Protein AF-A0A9Q0ELF4-F1 (afdb_monomer_lite)

Foldseek 3Di:
DDCVVDPVSVVVVVVVVVVVVVVVVVVVVVVVVVVVVVVVVVVVVVVVVLQVVLQVVLQVQCVVVPDHDDGLLVVCLCVPSVQSSLCSLVVDNPPVVPPPPCNVQSVRDVVSSSVVSVVSCCVSVVVVVVVVVVVVVVVD

Radius of gyration: 29.81 Å; chains: 1; bounding box: 74×34×84 Å

InterPro domains:
  IPR001589 Actinin-type actin-binding domain, conserved site [PS00019] (50-59)
  IPR001589 Actinin-type actin-binding domain, conserved site [PS00020] (97-121)
  IPR001715 Calponin homology domain [PF00307] (49-90)
  IPR001715 Calponin homology domain [PS50021] (48-140)
  IPR001715 Calponin homology domain [SM00033] (50-123)
  IPR036872 CH domain superfamily [G3DSA:1.10.418.10] (32-94)
  IPR036872 CH domain superfamily [G3DSA:1.10.418.10] (95-129)
  IPR036872 CH domain superfamily [SSF47576] (33-130)

Sequence (140 aa):
MDIFTDPGVMTSLFVVGAHVATAAGVWLYRRHRRHRSQRHRSAHERDRVQKKTFTKWVNKHLIKVRKHITDLYEDLRDGHNLISLLEVLSGVTLVKLVNIRNDDITDGNPKLTLGLIWTIILHFQVSLLLIGRQWLMAVF

Structure (mmCIF, N/CA/C/O backbone):
data_AF-A0A9Q0ELF4-F1
#
_entry.id   AF-A0A9Q0ELF4-F1
#
loop_
_atom_site.group_PDB
_atom_site.id
_atom_site.type_symbol
_atom_site.label_atom_id
_atom_site.label_alt_id
_atom_site.label_comp_id
_atom_site.label_asym_id
_atom_site.label_entity_id
_atom_site.label_seq_id
_atom_site.pdbx_PDB_ins_code
_atom_site.Cartn_x
_atom_site.Cartn_y
_atom_site.Cartn_z
_atom_site.occupancy
_atom_site.B_iso_or_equiv
_atom_site.auth_seq_id
_atom_site.auth_comp_id
_atom_site.auth_asym_id
_atom_site.auth_atom_id
_atom_site.pdbx_PDB_model_num
ATOM 1 N N . MET A 1 1 ? 50.906 6.848 -48.994 1.00 55.00 1 MET A N 1
ATOM 2 C CA . MET A 1 1 ? 49.644 6.152 -49.315 1.00 55.00 1 MET A CA 1
ATOM 3 C C . MET A 1 1 ? 48.744 6.327 -48.117 1.00 55.00 1 MET A C 1
ATOM 5 O O . MET A 1 1 ? 49.068 5.814 -47.052 1.00 55.00 1 MET A O 1
ATOM 9 N N . ASP A 1 2 ? 47.707 7.145 -48.260 1.00 65.19 2 ASP A N 1
ATOM 10 C CA . ASP A 1 2 ? 46.798 7.454 -47.164 1.00 65.19 2 ASP A CA 1
ATOM 11 C C . ASP A 1 2 ? 45.911 6.241 -46.895 1.00 65.19 2 ASP A C 1
ATOM 13 O O . ASP A 1 2 ? 45.278 5.705 -47.797 1.00 65.19 2 ASP A O 1
ATOM 17 N N . ILE A 1 3 ? 45.840 5.815 -45.636 1.00 63.50 3 ILE A N 1
ATOM 18 C CA . ILE A 1 3 ? 45.026 4.677 -45.165 1.00 63.50 3 ILE A CA 1
ATOM 19 C C . ILE A 1 3 ? 43.541 4.831 -45.566 1.00 63.50 3 ILE A C 1
ATOM 21 O O . ILE A 1 3 ? 42.788 3.860 -45.585 1.00 63.50 3 ILE A O 1
ATOM 25 N N . PHE A 1 4 ? 43.131 6.051 -45.930 1.00 67.25 4 PHE A N 1
ATOM 26 C CA . PHE A 1 4 ? 41.776 6.388 -46.332 1.00 67.25 4 PHE A CA 1
ATOM 27 C C . PHE A 1 4 ? 41.448 6.196 -47.825 1.00 67.25 4 PHE A C 1
ATOM 29 O O . PHE A 1 4 ? 40.278 6.287 -48.187 1.00 67.25 4 PHE A O 1
ATOM 36 N N . THR A 1 5 ? 42.430 5.920 -48.692 1.00 70.94 5 THR A N 1
ATOM 37 C CA . THR A 1 5 ? 42.203 5.698 -50.136 1.00 70.94 5 THR A CA 1
ATOM 38 C C . THR A 1 5 ? 42.197 4.223 -50.549 1.00 70.94 5 THR A C 1
ATOM 40 O O . THR A 1 5 ? 41.877 3.929 -51.700 1.00 70.94 5 THR A O 1
ATOM 43 N N . ASP A 1 6 ? 42.476 3.293 -49.626 1.00 77.00 6 ASP A N 1
ATOM 44 C CA . ASP A 1 6 ? 42.425 1.848 -49.879 1.00 77.00 6 ASP A CA 1
ATOM 45 C C . ASP A 1 6 ? 41.000 1.275 -49.658 1.00 77.00 6 ASP A C 1
ATOM 47 O O . ASP A 1 6 ? 40.470 1.328 -48.537 1.00 77.00 6 ASP A O 1
ATOM 51 N N . PRO A 1 7 ? 40.359 0.695 -50.693 1.00 77.31 7 PRO A N 1
ATOM 52 C CA . PRO A 1 7 ? 39.008 0.136 -50.586 1.00 77.31 7 PRO A CA 1
ATOM 53 C C . PRO A 1 7 ? 38.879 -1.032 -49.586 1.00 77.31 7 PRO A C 1
ATOM 55 O O . PRO A 1 7 ? 37.820 -1.223 -48.980 1.00 77.31 7 PRO A O 1
ATOM 58 N N . GLY A 1 8 ? 39.938 -1.822 -49.388 1.00 80.75 8 GLY A N 1
ATOM 59 C CA . GLY A 1 8 ? 39.978 -2.951 -48.453 1.00 80.75 8 GLY A CA 1
ATOM 60 C C . GLY A 1 8 ? 40.043 -2.506 -46.989 1.00 80.75 8 GLY A C 1
ATOM 61 O O . GLY A 1 8 ? 39.397 -3.094 -46.115 1.00 80.75 8 GLY A O 1
ATOM 62 N N . VAL A 1 9 ? 40.749 -1.409 -46.716 1.00 77.88 9 VAL A N 1
ATOM 63 C CA . VAL A 1 9 ? 40.764 -0.785 -45.385 1.00 77.88 9 VAL A CA 1
ATOM 64 C C . VAL A 1 9 ? 39.401 -0.169 -45.060 1.00 77.88 9 VAL A C 1
ATOM 66 O O . VAL A 1 9 ? 38.877 -0.364 -43.961 1.00 77.88 9 VAL A O 1
ATOM 69 N N . MET A 1 10 ? 38.781 0.511 -46.028 1.00 75.69 10 MET A N 1
ATOM 70 C CA . MET A 1 10 ? 37.460 1.125 -45.856 1.00 75.69 10 MET A CA 1
ATOM 71 C C . MET A 1 10 ? 36.367 0.105 -45.540 1.00 75.69 10 MET A C 1
ATOM 73 O O . MET A 1 10 ? 35.622 0.267 -44.574 1.00 75.69 10 MET A O 1
ATOM 77 N N . THR A 1 11 ? 36.288 -0.979 -46.311 1.00 78.44 11 THR A N 1
ATOM 78 C CA . THR A 1 11 ? 35.314 -2.061 -46.076 1.00 78.44 11 THR A CA 1
ATOM 79 C C . THR A 1 11 ? 35.482 -2.694 -44.694 1.00 78.44 11 THR A C 1
ATOM 81 O O . THR A 1 11 ? 34.493 -2.899 -43.986 1.00 78.44 11 THR A O 1
ATOM 84 N N . SER A 1 12 ? 36.723 -2.910 -44.256 1.00 80.31 12 SER A N 1
ATOM 85 C CA . SER A 1 12 ? 37.028 -3.426 -42.917 1.00 80.31 12 SER A CA 1
ATOM 86 C C . SER A 1 12 ? 36.550 -2.484 -41.801 1.00 80.31 12 SER A C 1
ATOM 88 O O . SER A 1 12 ? 35.957 -2.939 -40.819 1.00 80.31 12 SER A O 1
ATOM 90 N N . LEU A 1 13 ? 36.721 -1.165 -41.960 1.00 83.06 13 LEU A N 1
ATOM 91 C CA . LEU A 1 13 ? 36.241 -0.161 -41.000 1.00 83.06 13 LEU A CA 1
ATOM 92 C C . LEU A 1 13 ? 34.710 -0.148 -40.877 1.00 83.06 13 LEU A C 1
ATOM 94 O O . LEU A 1 13 ? 34.189 -0.077 -39.761 1.00 83.06 13 LEU A O 1
ATOM 98 N N . PHE A 1 14 ? 33.978 -0.278 -41.987 1.00 88.44 14 PHE A N 1
ATOM 99 C CA . PHE A 1 14 ? 32.513 -0.368 -41.956 1.00 88.44 14 PHE A CA 1
ATOM 100 C C . PHE A 1 14 ? 32.022 -1.629 -41.242 1.00 88.44 14 PHE A C 1
ATOM 102 O O . PHE A 1 14 ? 31.079 -1.559 -40.453 1.00 88.44 14 PHE A O 1
ATOM 109 N N . VAL A 1 15 ? 32.673 -2.774 -41.468 1.00 89.56 15 VAL A N 1
ATOM 110 C CA . VAL A 1 15 ? 32.310 -4.046 -40.821 1.00 89.56 15 VAL A CA 1
ATOM 111 C C . VAL A 1 15 ? 32.525 -3.977 -39.310 1.00 89.56 15 VAL A C 1
ATOM 113 O O . VAL A 1 15 ? 31.641 -4.371 -38.543 1.00 89.56 15 VAL A O 1
ATOM 116 N N . VAL A 1 16 ? 33.664 -3.440 -38.863 1.00 90.81 16 VAL A N 1
ATOM 117 C CA . VAL A 1 16 ? 33.942 -3.236 -37.433 1.00 90.81 16 VAL A CA 1
ATOM 118 C C . VAL A 1 16 ? 32.949 -2.237 -36.833 1.00 90.81 16 VAL A C 1
ATOM 120 O O . VAL A 1 16 ? 32.368 -2.507 -35.780 1.00 90.81 16 VAL A O 1
ATOM 123 N N . GLY A 1 17 ? 32.671 -1.131 -37.531 1.00 89.38 17 GLY A N 1
ATOM 124 C CA . GLY A 1 17 ? 31.664 -0.149 -37.125 1.00 89.38 17 GLY A CA 1
ATOM 125 C C . GLY A 1 17 ? 30.270 -0.759 -36.953 1.00 89.38 17 GLY A C 1
ATOM 126 O O . GLY A 1 17 ? 29.609 -0.507 -35.945 1.00 89.38 17 GLY A O 1
ATOM 127 N N . ALA A 1 18 ? 29.845 -1.632 -37.871 1.00 91.25 18 ALA A N 1
ATOM 128 C CA . ALA A 1 18 ? 28.560 -2.328 -37.796 1.00 91.25 18 ALA A CA 1
ATOM 129 C C . ALA A 1 18 ? 28.470 -3.282 -36.589 1.00 91.25 18 ALA A C 1
ATOM 131 O O . ALA A 1 18 ? 27.443 -3.320 -35.904 1.00 91.25 18 ALA A O 1
ATOM 132 N N . HIS A 1 19 ? 29.544 -4.013 -36.270 1.00 91.88 19 HIS A N 1
ATOM 133 C CA . HIS A 1 19 ? 29.588 -4.891 -35.093 1.00 91.88 19 HIS A CA 1
ATOM 134 C C . HIS A 1 19 ? 29.530 -4.100 -33.787 1.00 91.88 19 HIS A C 1
ATOM 136 O O . HIS A 1 19 ? 28.790 -4.468 -32.872 1.00 91.88 19 HIS A O 1
ATOM 142 N N . VAL A 1 20 ? 30.260 -2.984 -33.712 1.00 94.31 20 VAL A N 1
ATOM 143 C CA . VAL A 1 20 ? 30.238 -2.091 -32.548 1.00 94.31 20 VAL A CA 1
ATOM 144 C C . VAL A 1 20 ? 28.853 -1.464 -32.378 1.00 94.31 20 VAL A C 1
ATOM 146 O O . VAL A 1 20 ? 28.313 -1.487 -31.273 1.00 94.31 20 VAL A O 1
ATOM 149 N N . ALA A 1 21 ? 28.229 -0.985 -33.459 1.00 93.12 21 ALA A N 1
ATOM 150 C CA . ALA A 1 21 ? 26.870 -0.443 -33.434 1.00 93.12 21 ALA A CA 1
ATOM 151 C C . ALA A 1 21 ? 25.835 -1.493 -32.993 1.00 93.12 21 ALA A C 1
ATOM 153 O O . ALA A 1 21 ? 24.969 -1.204 -32.166 1.00 93.12 21 ALA A O 1
ATOM 154 N N . THR A 1 22 ? 25.963 -2.734 -33.469 1.00 92.62 22 THR A N 1
ATOM 155 C CA . THR A 1 22 ? 25.092 -3.851 -33.072 1.00 92.62 22 THR A CA 1
ATOM 156 C C . THR A 1 22 ? 25.273 -4.201 -31.594 1.00 92.62 22 THR A C 1
ATOM 158 O O . THR A 1 22 ? 24.292 -4.331 -30.858 1.00 92.62 22 THR A O 1
ATOM 161 N N . ALA A 1 23 ? 26.517 -4.293 -31.117 1.00 94.19 23 ALA A N 1
ATOM 162 C CA . ALA A 1 23 ? 26.820 -4.550 -29.711 1.00 94.19 23 ALA A CA 1
ATOM 163 C C . ALA A 1 23 ? 26.302 -3.423 -28.800 1.00 94.19 23 ALA A C 1
ATOM 165 O O . ALA A 1 23 ? 25.678 -3.701 -27.771 1.00 94.19 23 ALA A O 1
ATOM 166 N N . ALA A 1 24 ? 26.487 -2.161 -29.201 1.00 94.44 24 ALA A N 1
ATOM 167 C CA . ALA A 1 24 ? 25.965 -0.992 -28.501 1.00 94.44 24 ALA A CA 1
ATOM 168 C C . ALA A 1 24 ? 24.430 -0.984 -28.478 1.00 94.44 24 ALA A C 1
ATOM 170 O O . ALA A 1 24 ? 23.836 -0.772 -27.421 1.00 94.44 24 ALA A O 1
ATOM 171 N N . GLY A 1 25 ? 23.779 -1.301 -29.601 1.00 93.50 25 GLY A N 1
ATOM 172 C CA . GLY A 1 25 ? 22.324 -1.422 -29.701 1.00 93.50 25 GLY A CA 1
ATOM 173 C C . GLY A 1 25 ? 21.761 -2.502 -28.776 1.00 93.50 25 GLY A C 1
ATOM 174 O O . GLY A 1 25 ? 20.836 -2.243 -28.004 1.00 93.50 25 GLY A O 1
ATOM 175 N N . VAL A 1 26 ? 22.366 -3.695 -28.760 1.00 92.94 26 VAL A N 1
ATOM 176 C CA . VAL A 1 26 ? 21.979 -4.791 -27.855 1.00 92.94 26 VAL A CA 1
ATOM 177 C C . VAL A 1 26 ? 22.236 -4.425 -26.393 1.00 92.94 26 VAL A C 1
ATOM 179 O O . VAL A 1 26 ? 21.415 -4.734 -25.523 1.00 92.94 26 VAL A O 1
ATOM 182 N N . TRP A 1 27 ? 23.349 -3.754 -26.091 1.00 87.94 27 TRP A N 1
ATOM 183 C CA . TRP A 1 27 ? 23.656 -3.293 -24.741 1.00 87.94 27 TRP A CA 1
ATOM 184 C C . TRP A 1 27 ? 22.659 -2.236 -24.258 1.00 87.94 27 TRP A C 1
ATOM 186 O O . TRP A 1 27 ? 22.143 -2.369 -23.147 1.00 87.94 27 TRP A O 1
ATOM 196 N N . LEU A 1 28 ? 22.315 -1.249 -25.092 1.00 88.75 28 LEU A N 1
ATOM 197 C CA . LEU A 1 28 ? 21.309 -0.227 -24.790 1.00 88.75 28 LEU A CA 1
ATOM 198 C C . LEU A 1 28 ? 19.922 -0.849 -24.608 1.00 88.75 28 LEU A C 1
ATOM 200 O O . LEU A 1 28 ? 19.248 -0.569 -23.614 1.00 88.75 28 LEU A O 1
ATOM 204 N N . TYR A 1 29 ? 19.531 -1.769 -25.492 1.00 82.44 29 TYR A N 1
ATOM 205 C CA . TYR A 1 29 ? 18.283 -2.521 -25.373 1.00 82.44 29 TYR A CA 1
ATOM 206 C C . TYR A 1 29 ? 18.219 -3.311 -24.055 1.00 82.44 29 TYR A C 1
ATOM 208 O O . TYR A 1 29 ? 17.235 -3.233 -23.310 1.00 82.44 29 TYR A O 1
ATOM 216 N N . ARG A 1 30 ? 19.296 -4.026 -23.698 1.00 83.25 30 ARG A N 1
ATOM 217 C CA . ARG A 1 30 ? 19.391 -4.773 -22.432 1.00 83.25 30 ARG A CA 1
ATOM 218 C C . ARG A 1 30 ? 19.411 -3.846 -21.218 1.00 83.25 30 ARG A C 1
ATOM 220 O O . ARG A 1 30 ? 18.776 -4.172 -20.216 1.00 83.25 30 ARG A O 1
ATOM 227 N N . ARG A 1 31 ? 20.106 -2.706 -21.280 1.00 84.81 31 ARG A N 1
ATOM 228 C CA . ARG A 1 31 ? 20.166 -1.714 -20.195 1.00 84.81 31 ARG A CA 1
ATOM 229 C C . ARG A 1 31 ? 18.783 -1.127 -19.924 1.00 84.81 31 ARG A C 1
ATOM 231 O O . ARG A 1 31 ? 18.345 -1.126 -18.775 1.00 84.81 31 ARG A O 1
ATOM 238 N N . HIS A 1 32 ? 18.053 -0.733 -20.968 1.00 72.00 32 HIS A N 1
ATOM 239 C CA . HIS A 1 32 ? 16.687 -0.217 -20.837 1.00 72.00 32 HIS A CA 1
ATOM 240 C C . HIS A 1 32 ? 15.721 -1.263 -20.264 1.00 72.00 32 HIS A C 1
ATOM 242 O O . HIS A 1 32 ? 14.950 -0.970 -19.345 1.00 72.00 32 HIS A O 1
ATOM 248 N N . ARG A 1 33 ? 15.812 -2.520 -20.726 1.00 69.56 33 ARG A N 1
ATOM 249 C CA . ARG A 1 33 ? 14.999 -3.629 -20.195 1.00 69.56 33 ARG A CA 1
ATOM 250 C C . ARG A 1 33 ? 15.300 -3.914 -18.718 1.00 69.56 33 ARG A C 1
ATOM 252 O O . ARG A 1 33 ? 14.363 -4.099 -17.944 1.00 69.56 33 ARG A O 1
ATOM 259 N N . ARG A 1 34 ? 16.574 -3.881 -18.298 1.00 68.62 34 ARG A N 1
ATOM 260 C CA . ARG A 1 34 ? 16.968 -4.053 -16.885 1.00 68.62 34 ARG A CA 1
ATOM 261 C C . ARG A 1 34 ? 16.358 -2.976 -15.989 1.00 68.62 34 ARG A C 1
ATOM 263 O O . ARG A 1 34 ? 15.776 -3.318 -14.963 1.00 68.62 34 ARG A O 1
ATOM 270 N N . HIS A 1 35 ? 16.410 -1.705 -16.393 1.00 59.38 35 HIS A N 1
ATOM 271 C CA . HIS A 1 35 ? 15.828 -0.613 -15.606 1.00 59.38 35 HIS A CA 1
ATOM 272 C C . HIS A 1 35 ? 14.303 -0.744 -15.441 1.00 59.38 35 HIS A C 1
ATOM 274 O O . HIS A 1 35 ? 13.792 -0.531 -14.339 1.00 59.38 35 HIS A O 1
ATOM 280 N N . ARG A 1 36 ? 13.565 -1.145 -16.490 1.00 58.78 36 ARG A N 1
ATOM 281 C CA . ARG A 1 36 ? 12.109 -1.379 -16.384 1.00 58.78 36 ARG A CA 1
ATOM 282 C C . ARG A 1 36 ? 11.767 -2.566 -15.479 1.00 58.78 36 ARG A C 1
ATOM 284 O O . ARG A 1 36 ? 10.894 -2.438 -14.623 1.00 58.78 36 ARG A O 1
ATOM 291 N N . SER A 1 37 ? 12.470 -3.693 -15.612 1.00 62.41 37 SER A N 1
ATOM 292 C CA . SER A 1 37 ? 12.230 -4.874 -14.769 1.00 62.41 37 SER A CA 1
ATOM 293 C C . SER A 1 37 ? 12.575 -4.631 -13.296 1.00 62.41 37 SER A C 1
ATOM 295 O O . SER A 1 37 ? 11.852 -5.092 -12.414 1.00 62.41 37 SER A O 1
ATOM 297 N N . GLN A 1 38 ? 13.644 -3.883 -13.011 1.00 62.94 38 GLN A N 1
ATOM 298 C CA . GLN A 1 38 ? 14.045 -3.554 -11.642 1.00 62.94 38 GLN A CA 1
ATOM 299 C C . GLN A 1 38 ? 13.053 -2.581 -10.981 1.00 62.94 38 GLN A C 1
ATOM 301 O O . GLN A 1 38 ? 12.688 -2.772 -9.820 1.00 62.94 38 GLN A O 1
ATOM 306 N N . ARG A 1 39 ? 12.531 -1.598 -11.735 1.00 59.81 39 ARG A N 1
ATOM 307 C CA . ARG A 1 39 ? 11.473 -0.686 -11.265 1.00 59.81 39 ARG A CA 1
ATOM 308 C C . ARG A 1 39 ? 10.186 -1.427 -10.892 1.00 59.81 39 ARG A C 1
ATOM 310 O O . ARG A 1 39 ? 9.686 -1.201 -9.792 1.00 59.81 39 ARG A O 1
ATOM 317 N N . HIS A 1 40 ? 9.703 -2.345 -11.733 1.00 62.41 40 HIS A N 1
ATOM 318 C CA . HIS A 1 40 ? 8.506 -3.143 -11.427 1.00 62.41 40 HIS A CA 1
ATOM 319 C C . HIS A 1 40 ? 8.679 -4.030 -10.189 1.00 62.41 40 HIS A C 1
ATOM 321 O O . HIS A 1 40 ? 7.821 -4.013 -9.309 1.00 62.41 40 HIS A O 1
ATOM 327 N N . ARG A 1 41 ? 9.807 -4.745 -10.057 1.00 63.53 41 ARG A N 1
ATOM 328 C CA . ARG A 1 41 ? 10.083 -5.538 -8.843 1.00 63.53 41 ARG A CA 1
ATOM 329 C C . ARG A 1 41 ? 10.103 -4.672 -7.589 1.00 63.53 41 ARG A C 1
ATOM 331 O O . ARG A 1 41 ? 9.531 -5.060 -6.580 1.00 63.53 41 ARG A O 1
ATOM 338 N N . SER A 1 42 ? 10.716 -3.489 -7.665 1.00 66.56 42 SER A N 1
ATOM 339 C CA . SER A 1 42 ? 10.781 -2.570 -6.526 1.00 66.56 42 SER A CA 1
ATOM 340 C C . SER A 1 42 ? 9.401 -2.072 -6.086 1.00 66.56 42 SER A C 1
ATOM 342 O O . SER A 1 42 ? 9.188 -1.873 -4.898 1.00 66.56 42 SER A O 1
ATOM 344 N N . ALA A 1 43 ? 8.464 -1.878 -7.021 1.00 67.56 43 ALA A N 1
ATOM 345 C CA . ALA A 1 43 ? 7.107 -1.439 -6.706 1.00 67.56 43 ALA A CA 1
ATOM 346 C C . ALA A 1 43 ? 6.316 -2.548 -6.004 1.00 67.56 43 ALA A C 1
ATOM 348 O O . ALA A 1 43 ? 5.813 -2.326 -4.910 1.00 67.56 43 ALA A O 1
ATOM 349 N N . HIS A 1 44 ? 6.312 -3.761 -6.565 1.00 72.62 44 HIS A N 1
ATOM 350 C CA . HIS A 1 44 ? 5.642 -4.900 -5.935 1.00 72.62 44 HIS A CA 1
ATOM 351 C C . HIS A 1 44 ? 6.235 -5.251 -4.570 1.00 72.62 44 HIS A C 1
ATOM 353 O O . HIS A 1 44 ? 5.491 -5.601 -3.661 1.00 72.62 44 HIS A O 1
ATOM 359 N N . GLU A 1 45 ? 7.555 -5.135 -4.406 1.00 72.88 45 GLU A N 1
ATOM 360 C CA . GLU A 1 45 ? 8.201 -5.380 -3.117 1.00 72.88 45 GLU A CA 1
ATOM 361 C C . GLU A 1 45 ? 7.792 -4.335 -2.076 1.00 72.88 45 GLU A C 1
ATOM 363 O O . GLU A 1 45 ? 7.435 -4.706 -0.958 1.00 72.88 45 GLU A O 1
ATOM 368 N N . ARG A 1 46 ? 7.758 -3.044 -2.448 1.00 74.00 46 ARG A N 1
ATOM 369 C CA . ARG A 1 46 ? 7.252 -1.978 -1.568 1.00 74.00 46 ARG A CA 1
ATOM 370 C C . ARG A 1 46 ? 5.810 -2.253 -1.140 1.00 74.00 46 ARG A C 1
ATOM 372 O O . ARG A 1 46 ? 5.539 -2.229 0.057 1.00 74.00 46 ARG A O 1
ATOM 379 N N . ASP A 1 47 ? 4.933 -2.610 -2.074 1.00 73.44 47 ASP A N 1
ATOM 380 C CA . ASP A 1 47 ? 3.526 -2.909 -1.780 1.00 73.44 47 ASP A CA 1
ATOM 381 C C . ASP A 1 47 ? 3.381 -4.133 -0.855 1.00 73.44 47 ASP A C 1
ATOM 383 O O . ASP A 1 47 ? 2.594 -4.120 0.096 1.00 73.44 47 ASP A O 1
ATOM 387 N N . ARG A 1 48 ? 4.188 -5.184 -1.066 1.00 78.12 48 ARG A N 1
ATOM 388 C CA . ARG A 1 48 ? 4.192 -6.393 -0.221 1.00 78.12 48 ARG A CA 1
ATOM 389 C C . ARG A 1 48 ? 4.682 -6.109 1.194 1.00 78.12 48 ARG A C 1
ATOM 391 O O . ARG A 1 48 ? 4.066 -6.560 2.161 1.00 78.12 48 ARG A O 1
ATOM 398 N N . VAL A 1 49 ? 5.788 -5.376 1.323 1.00 79.00 49 VAL A N 1
ATOM 399 C CA . VAL A 1 49 ? 6.367 -4.994 2.620 1.00 79.00 49 VAL A CA 1
ATOM 400 C C . VAL A 1 49 ? 5.411 -4.080 3.380 1.00 79.00 49 VAL A C 1
ATOM 402 O O . VAL A 1 49 ? 5.217 -4.263 4.585 1.00 79.00 49 VAL A O 1
ATOM 405 N N . GLN A 1 50 ? 4.754 -3.159 2.676 1.00 70.69 50 GLN A N 1
ATOM 406 C CA . GLN A 1 50 ? 3.735 -2.278 3.227 1.00 70.69 50 GLN A CA 1
ATOM 407 C C . GLN A 1 50 ? 2.535 -3.084 3.745 1.00 70.69 50 GLN A C 1
ATOM 409 O O . GLN A 1 50 ? 2.225 -3.001 4.935 1.00 70.69 50 GLN A O 1
ATOM 414 N N . LYS A 1 51 ? 1.926 -3.947 2.912 1.00 74.38 51 LYS A N 1
ATOM 415 C CA . LYS A 1 51 ? 0.804 -4.816 3.324 1.00 74.38 51 LYS A CA 1
ATOM 416 C C . LYS A 1 51 ? 1.177 -5.662 4.544 1.00 74.38 51 LYS A C 1
ATOM 418 O O . LYS A 1 51 ? 0.420 -5.717 5.512 1.00 74.38 51 LYS A O 1
ATOM 423 N N . LYS A 1 52 ? 2.365 -6.278 4.551 1.00 78.31 52 LYS A N 1
ATOM 424 C CA . LYS A 1 52 ? 2.832 -7.128 5.660 1.00 78.31 52 LYS A CA 1
ATOM 425 C C . LYS A 1 52 ? 3.036 -6.343 6.957 1.00 78.31 52 LYS A C 1
ATOM 427 O O . LYS A 1 52 ? 2.666 -6.829 8.025 1.00 78.31 52 LYS A O 1
ATOM 432 N N . THR A 1 53 ? 3.614 -5.148 6.870 1.00 80.62 53 THR A N 1
ATOM 433 C CA . THR A 1 53 ? 3.832 -4.272 8.030 1.00 80.62 53 THR A CA 1
ATOM 434 C C . THR A 1 53 ? 2.504 -3.834 8.636 1.00 80.62 53 THR A C 1
ATOM 436 O O . THR A 1 53 ? 2.313 -3.994 9.841 1.00 80.62 53 THR A O 1
ATOM 439 N N . PHE A 1 54 ? 1.555 -3.386 7.810 1.00 77.06 54 PHE A N 1
ATOM 440 C CA . PHE A 1 54 ? 0.224 -3.011 8.285 1.00 77.06 54 PHE A CA 1
ATOM 441 C C . PHE A 1 54 ? -0.533 -4.191 8.889 1.00 77.06 54 PHE A C 1
ATOM 443 O O . PHE A 1 54 ? -1.060 -4.066 9.988 1.00 77.06 54 PHE A O 1
ATOM 450 N N . THR A 1 55 ? -0.513 -5.358 8.242 1.00 80.56 55 THR A N 1
ATOM 451 C CA . THR A 1 55 ? -1.187 -6.564 8.756 1.00 80.56 55 THR A CA 1
ATOM 452 C C . THR A 1 55 ? -0.663 -6.948 10.141 1.00 80.56 55 THR A C 1
ATOM 454 O O . THR A 1 55 ? -1.441 -7.171 11.065 1.00 80.56 55 THR A O 1
ATOM 457 N N . LYS A 1 56 ? 0.664 -6.952 10.333 1.00 82.56 56 LYS A N 1
ATOM 458 C CA . LYS A 1 56 ? 1.267 -7.214 11.650 1.00 82.56 56 LYS A CA 1
ATOM 459 C C . LYS A 1 56 ? 0.887 -6.160 12.685 1.00 82.56 56 LYS A C 1
ATOM 461 O O . LYS A 1 56 ? 0.627 -6.505 13.835 1.00 82.56 56 LYS A O 1
ATOM 466 N N . TRP A 1 57 ? 0.884 -4.888 12.293 1.00 84.44 57 TRP A N 1
ATOM 467 C CA . TRP A 1 57 ? 0.534 -3.795 13.191 1.00 84.44 57 TRP A CA 1
ATOM 468 C C . TRP A 1 57 ? -0.926 -3.886 13.647 1.00 84.44 57 TRP A C 1
ATOM 470 O O . TRP A 1 57 ? -1.191 -3.773 14.841 1.00 84.44 57 TRP A O 1
ATOM 480 N N . VAL A 1 58 ? -1.855 -4.174 12.734 1.00 82.06 58 VAL A N 1
ATOM 481 C CA . VAL A 1 58 ? -3.275 -4.371 13.057 1.00 82.06 58 VAL A CA 1
ATOM 482 C C . VAL A 1 58 ? -3.457 -5.590 13.963 1.00 82.06 58 VAL A C 1
ATOM 484 O O . VAL A 1 58 ? -4.058 -5.465 15.028 1.00 82.06 58 VAL A O 1
ATOM 487 N N . ASN A 1 59 ? -2.847 -6.734 13.634 1.00 82.75 59 ASN A N 1
ATOM 488 C CA . ASN A 1 59 ? -2.932 -7.941 14.467 1.00 82.75 59 ASN A CA 1
ATOM 489 C C . ASN A 1 59 ? -2.365 -7.743 15.884 1.00 82.75 59 ASN A C 1
ATOM 491 O O . ASN A 1 59 ? -2.920 -8.272 16.845 1.00 82.75 59 ASN A O 1
ATOM 495 N N . LYS A 1 60 ? -1.320 -6.921 16.055 1.00 84.06 60 LYS A N 1
ATOM 496 C CA . LYS A 1 60 ? -0.791 -6.551 17.383 1.00 84.06 60 LYS A CA 1
ATOM 497 C C . LYS A 1 60 ? -1.830 -5.840 18.263 1.00 84.06 60 LYS A C 1
ATOM 499 O O . LYS A 1 60 ? -1.758 -5.940 19.487 1.00 84.06 60 LYS A O 1
ATOM 504 N N . HIS A 1 61 ? -2.766 -5.105 17.669 1.00 77.44 61 HIS A N 1
ATOM 505 C CA . HIS A 1 61 ? -3.806 -4.380 18.401 1.00 77.44 61 HIS A CA 1
ATOM 506 C C . HIS A 1 61 ? -5.085 -5.210 18.535 1.00 77.44 61 HIS A C 1
ATOM 508 O O . HIS A 1 61 ? -5.647 -5.269 19.625 1.00 77.44 61 HIS A O 1
ATOM 514 N N . LEU A 1 62 ? -5.495 -5.924 17.483 1.00 78.06 62 LEU A N 1
ATOM 515 C CA . LEU A 1 62 ? -6.696 -6.766 17.498 1.00 78.06 62 LEU A CA 1
ATOM 516 C C . LEU A 1 62 ? -6.598 -7.954 18.463 1.00 78.06 62 LEU A C 1
ATOM 518 O O . LEU A 1 62 ? -7.609 -8.354 19.041 1.00 78.06 62 LEU A O 1
ATOM 522 N N . ILE A 1 63 ? -5.395 -8.463 18.743 1.00 78.94 63 ILE A N 1
ATOM 523 C CA . ILE A 1 63 ? -5.236 -9.536 19.734 1.00 78.94 63 ILE A CA 1
ATOM 524 C C . ILE A 1 63 ? -5.675 -9.112 21.145 1.00 78.94 63 ILE A C 1
ATOM 526 O O . ILE A 1 63 ? -6.125 -9.951 21.924 1.00 78.94 63 ILE A O 1
ATOM 530 N N . LYS A 1 64 ? -5.637 -7.807 21.461 1.00 74.50 64 LYS A N 1
ATOM 531 C CA . LYS A 1 64 ? -6.127 -7.264 22.741 1.00 74.50 64 LYS A CA 1
ATOM 532 C C . LYS A 1 64 ? -7.641 -7.431 22.910 1.00 74.50 64 LYS A C 1
ATOM 534 O O . LYS A 1 64 ? -8.116 -7.502 24.036 1.00 74.50 64 LYS A O 1
ATOM 539 N N . VAL A 1 65 ? -8.377 -7.543 21.804 1.00 73.19 65 VAL A N 1
ATOM 540 C CA . VAL A 1 65 ? -9.824 -7.817 21.760 1.00 73.19 65 VAL A CA 1
ATOM 541 C C . VAL A 1 65 ? -10.126 -9.239 21.269 1.00 73.19 65 VAL A C 1
ATOM 543 O O . VAL A 1 65 ? -11.247 -9.528 20.862 1.00 73.19 65 VAL A O 1
ATOM 546 N N . ARG A 1 66 ? -9.127 -10.138 21.304 1.00 77.94 66 ARG A N 1
ATOM 547 C CA . ARG A 1 66 ? -9.203 -11.534 20.829 1.00 77.94 66 ARG A CA 1
ATOM 548 C C . ARG A 1 66 ? -9.644 -11.687 19.364 1.00 77.94 66 ARG A C 1
ATOM 550 O O . ARG A 1 66 ? -10.225 -12.706 19.003 1.00 77.94 66 ARG A O 1
ATOM 557 N N . LYS A 1 67 ? -9.339 -10.704 18.515 1.00 76.19 67 LYS A N 1
ATOM 558 C CA . LYS A 1 67 ? -9.572 -10.759 17.065 1.00 76.19 67 LYS A CA 1
ATOM 559 C C . LYS A 1 67 ? -8.251 -10.934 16.310 1.00 76.19 67 LYS A C 1
ATOM 561 O O . LYS A 1 67 ? -7.197 -10.504 16.777 1.00 76.19 67 LYS A O 1
ATOM 566 N N . HIS A 1 68 ? -8.307 -11.561 15.139 1.00 78.81 68 HIS A N 1
ATOM 567 C CA . HIS A 1 68 ? -7.163 -11.759 14.248 1.00 78.81 68 HIS A CA 1
ATOM 568 C C . HIS A 1 68 ? -7.627 -11.661 12.795 1.00 78.81 68 HIS A C 1
ATOM 570 O O . HIS A 1 68 ? -8.672 -12.211 12.460 1.00 78.81 68 HIS A O 1
ATOM 576 N N . ILE A 1 69 ? -6.838 -10.997 11.950 1.00 76.62 69 ILE A N 1
ATOM 577 C CA . ILE A 1 69 ? -7.107 -10.848 10.517 1.00 76.62 69 ILE A CA 1
ATOM 578 C C . ILE A 1 69 ? -6.061 -11.586 9.674 1.00 76.62 69 ILE A C 1
ATOM 580 O O . ILE A 1 69 ? -4.868 -11.620 10.004 1.00 76.62 69 ILE A O 1
ATOM 584 N N . THR A 1 70 ? -6.522 -12.177 8.579 1.00 77.56 70 THR A N 1
ATOM 585 C CA . THR A 1 70 ? -5.764 -13.020 7.647 1.00 77.56 70 THR A CA 1
ATOM 586 C C . THR A 1 70 ? -5.513 -12.287 6.332 1.00 77.56 70 THR A C 1
ATOM 588 O O . THR A 1 70 ? -4.379 -12.288 5.848 1.00 77.56 70 THR A O 1
ATOM 591 N N . ASP A 1 71 ? -6.522 -11.588 5.800 1.00 75.31 71 ASP A N 1
ATOM 592 C CA . ASP A 1 71 ? -6.353 -10.632 4.707 1.00 75.31 71 ASP A CA 1
ATOM 593 C C . ASP A 1 71 ? -6.810 -9.237 5.135 1.00 75.31 71 ASP A C 1
ATOM 595 O O . ASP A 1 71 ? -7.987 -8.971 5.345 1.00 75.31 71 ASP A O 1
ATOM 599 N N . LEU A 1 72 ? -5.846 -8.317 5.211 1.00 72.88 72 LEU A N 1
ATOM 600 C CA . LEU A 1 72 ? -6.063 -6.917 5.571 1.00 72.88 72 LEU A CA 1
ATOM 601 C C . LEU A 1 72 ? -7.159 -6.225 4.746 1.00 72.88 72 LEU A C 1
ATOM 603 O O . LEU A 1 72 ? -7.790 -5.311 5.262 1.00 72.88 72 LEU A O 1
ATOM 607 N N . TYR A 1 73 ? -7.353 -6.601 3.481 1.00 68.38 73 TYR A N 1
ATOM 608 C CA . TYR A 1 73 ? -8.314 -5.928 2.607 1.00 68.38 73 TYR A CA 1
ATOM 609 C C . TYR A 1 73 ? -9.719 -6.500 2.705 1.00 68.38 73 TYR A C 1
ATOM 611 O O . TYR A 1 73 ? -10.666 -5.729 2.626 1.00 68.38 73 TYR A O 1
ATOM 619 N N . GLU A 1 74 ? -9.850 -7.809 2.893 1.00 71.50 74 GLU A N 1
ATOM 620 C CA . GLU A 1 74 ? -11.153 -8.460 3.056 1.00 71.50 74 GLU A CA 1
ATOM 621 C C . GLU A 1 74 ? -11.660 -8.279 4.489 1.00 71.50 74 GLU A C 1
ATOM 623 O O . GLU A 1 74 ? -12.778 -7.825 4.714 1.00 71.50 74 GLU A O 1
ATOM 628 N N . ASP A 1 75 ? -10.799 -8.524 5.476 1.00 72.88 75 ASP A N 1
ATOM 629 C CA . ASP A 1 75 ? -11.208 -8.570 6.877 1.00 72.88 75 ASP A CA 1
ATOM 630 C C . ASP A 1 75 ? -11.402 -7.178 7.488 1.00 72.88 75 ASP A C 1
ATOM 632 O O . ASP A 1 75 ? -12.022 -7.057 8.535 1.00 72.88 75 ASP A O 1
ATOM 636 N N . LEU A 1 76 ? -10.870 -6.110 6.884 1.00 68.88 76 LEU A N 1
ATOM 637 C CA . LEU A 1 76 ? -11.172 -4.736 7.314 1.00 68.88 76 LEU A CA 1
ATOM 638 C C . LEU A 1 76 ? -12.333 -4.107 6.539 1.00 68.88 76 LEU A C 1
ATOM 640 O O . LEU A 1 76 ? -12.741 -2.994 6.874 1.00 68.88 76 LEU A O 1
ATOM 644 N N . ARG A 1 77 ? -12.855 -4.793 5.516 1.00 66.88 77 ARG A N 1
ATOM 645 C CA . ARG A 1 77 ? -13.962 -4.311 4.681 1.00 66.88 77 ARG A CA 1
ATOM 646 C C . ARG A 1 77 ? -15.301 -4.354 5.401 1.00 66.88 77 ARG A C 1
ATOM 648 O O . ARG A 1 77 ? -16.164 -3.537 5.121 1.00 66.88 77 ARG A O 1
ATOM 655 N N . ASP A 1 78 ? -15.449 -5.272 6.354 1.00 65.31 78 ASP A N 1
ATOM 656 C CA . ASP A 1 78 ? -16.622 -5.353 7.229 1.00 65.31 78 ASP A CA 1
ATOM 657 C C . ASP A 1 78 ? -16.765 -4.126 8.152 1.00 65.31 78 ASP A C 1
ATOM 659 O O . ASP A 1 78 ? -17.815 -3.908 8.756 1.00 65.31 78 ASP A O 1
ATOM 663 N N . GLY A 1 79 ? -15.677 -3.359 8.300 1.00 64.75 79 GLY A N 1
ATOM 664 C CA . GLY A 1 79 ? -15.451 -2.244 9.215 1.00 64.75 79 GLY A CA 1
ATOM 665 C C . GLY A 1 79 ? -15.689 -2.505 10.697 1.00 64.75 79 GLY A C 1
ATOM 666 O O . GLY A 1 79 ? -15.255 -1.699 11.518 1.00 64.75 79 GLY A O 1
ATOM 667 N N . HIS A 1 80 ? -16.253 -3.645 11.087 1.00 71.19 80 HIS A N 1
ATOM 668 C CA . HIS A 1 80 ? -16.295 -4.093 12.473 1.00 71.19 80 HIS A CA 1
ATOM 669 C C . HIS A 1 80 ? -14.885 -4.238 13.051 1.00 71.19 80 HIS A C 1
ATOM 671 O O . HIS A 1 80 ? -14.641 -3.859 14.200 1.00 71.19 80 HIS A O 1
ATOM 677 N N . ASN A 1 81 ? -13.932 -4.737 12.260 1.00 70.81 81 ASN A N 1
ATOM 678 C CA . ASN A 1 81 ? -12.538 -4.839 12.692 1.00 70.81 81 ASN A CA 1
ATOM 679 C C . ASN A 1 81 ? -11.841 -3.475 12.758 1.00 70.81 81 ASN A C 1
ATOM 681 O O . ASN A 1 81 ? -11.021 -3.246 13.649 1.00 70.81 81 ASN A O 1
ATOM 685 N N . LEU A 1 82 ? -12.211 -2.542 11.878 1.00 70.69 82 LEU A N 1
ATOM 686 C CA . LEU A 1 82 ? -11.715 -1.167 11.907 1.00 70.69 82 LEU A CA 1
ATOM 687 C C . LEU A 1 82 ? -12.220 -0.406 13.143 1.00 70.69 82 LEU A C 1
ATOM 689 O O . LEU A 1 82 ? -11.443 0.289 13.795 1.00 70.69 82 LEU A O 1
ATOM 693 N N . ILE A 1 83 ? -13.490 -0.585 13.507 1.00 70.88 83 ILE A N 1
ATOM 694 C CA . ILE A 1 83 ? -14.080 -0.009 14.721 1.00 70.88 83 ILE A CA 1
ATOM 695 C C . ILE A 1 83 ? -13.382 -0.569 15.960 1.00 70.88 83 ILE A C 1
ATOM 697 O O . ILE A 1 83 ? -12.911 0.203 16.789 1.00 70.88 83 ILE A O 1
ATOM 701 N N . SER A 1 84 ? -13.215 -1.891 16.055 1.00 72.56 84 SER A N 1
ATOM 702 C CA . SER A 1 84 ? -12.492 -2.500 17.180 1.00 72.56 84 SER A CA 1
ATOM 703 C C . SER A 1 84 ? -11.041 -2.018 17.280 1.00 72.56 84 SER A C 1
ATOM 705 O O . SER A 1 84 ? -10.529 -1.814 18.378 1.00 72.56 84 SER A O 1
ATOM 707 N N . LEU A 1 85 ? -10.367 -1.806 16.148 1.00 73.75 85 LEU A N 1
ATOM 708 C CA . LEU A 1 85 ? -9.026 -1.230 16.119 1.00 73.75 85 LEU A CA 1
ATOM 709 C C . LEU A 1 85 ? -9.021 0.211 16.651 1.00 73.75 85 LEU A C 1
ATOM 711 O O . LEU A 1 85 ? -8.163 0.555 17.460 1.00 73.75 85 LEU A O 1
ATOM 715 N N . LEU A 1 86 ? -9.982 1.037 16.232 1.00 71.69 86 LEU A N 1
ATOM 716 C CA . LEU A 1 86 ? -10.129 2.415 16.700 1.00 71.69 86 LEU A CA 1
ATOM 717 C C . LEU A 1 86 ? -10.427 2.494 18.198 1.00 71.69 86 LEU A C 1
ATOM 719 O O . LEU A 1 86 ? -9.813 3.309 18.876 1.00 71.69 86 LEU A O 1
ATOM 723 N N . GLU A 1 87 ? -11.294 1.629 18.724 1.00 72.88 87 GLU A N 1
ATOM 724 C CA . GLU A 1 87 ? -11.590 1.540 20.161 1.00 72.88 87 GLU A CA 1
ATOM 725 C C . GLU A 1 87 ? -10.352 1.156 20.978 1.00 72.88 87 GLU A C 1
ATOM 727 O O . GLU A 1 87 ? -10.083 1.741 22.027 1.00 72.88 87 GLU A O 1
ATOM 732 N N . VAL A 1 88 ? -9.547 0.212 20.478 1.00 74.56 88 VAL A N 1
ATOM 733 C CA . VAL A 1 88 ? -8.289 -0.192 21.125 1.00 74.56 88 VAL A CA 1
ATOM 734 C C . VAL A 1 88 ? -7.247 0.931 21.112 1.00 74.56 88 VAL A C 1
ATOM 736 O O . VAL A 1 88 ? -6.445 1.025 22.042 1.00 74.56 88 VAL A O 1
ATOM 739 N N . LEU A 1 89 ? -7.214 1.754 20.060 1.00 71.38 89 LEU A N 1
ATOM 740 C CA . LEU A 1 89 ? -6.258 2.857 19.925 1.00 71.38 89 LEU A CA 1
ATOM 741 C C . LEU A 1 89 ? -6.674 4.100 20.713 1.00 71.38 89 LEU A C 1
ATOM 743 O O . LEU A 1 89 ? -5.811 4.771 21.274 1.00 71.38 89 LEU A O 1
ATOM 747 N N . SER A 1 90 ? -7.971 4.409 20.750 1.00 67.50 90 SER A N 1
ATOM 748 C CA . SER A 1 90 ? -8.506 5.571 21.460 1.00 67.50 90 SER A CA 1
ATOM 749 C C . SER A 1 90 ? -8.711 5.306 22.952 1.00 67.50 90 SER A C 1
ATOM 751 O O . SER A 1 90 ? -8.688 6.249 23.737 1.00 67.50 90 SER A O 1
ATOM 753 N N . GLY A 1 91 ? -8.923 4.047 23.351 1.00 64.19 91 GLY A N 1
ATOM 754 C CA . GLY A 1 91 ? -9.365 3.697 24.702 1.00 64.19 91 GLY A CA 1
ATOM 755 C C . GLY A 1 91 ? -10.808 4.126 25.001 1.00 64.19 91 GLY A C 1
ATOM 756 O O . GLY A 1 91 ? -11.230 4.064 26.153 1.00 64.19 91 GLY A O 1
ATOM 757 N N . VAL A 1 92 ? -11.562 4.565 23.986 1.00 57.47 92 VAL A N 1
ATOM 758 C CA . VAL A 1 92 ? -12.941 5.059 24.096 1.00 57.47 92 VAL A CA 1
ATOM 759 C C . VAL A 1 92 ? -13.829 4.270 23.139 1.00 57.47 92 VAL A C 1
ATOM 761 O O . VAL A 1 92 ? -13.488 4.085 21.970 1.00 57.47 92 VAL A O 1
ATOM 764 N N . THR A 1 93 ? -14.992 3.830 23.615 1.00 57.31 93 THR A N 1
ATOM 765 C CA . THR A 1 93 ? -15.994 3.144 22.793 1.00 57.31 93 THR A CA 1
ATOM 766 C C . THR A 1 93 ? -16.571 4.105 21.752 1.00 57.31 93 THR A C 1
ATOM 768 O O . THR A 1 93 ? -17.276 5.065 22.065 1.00 57.31 93 THR A O 1
ATOM 771 N N . LEU A 1 94 ? -16.266 3.853 20.478 1.00 56.34 94 LEU A N 1
ATOM 772 C CA . LEU A 1 94 ? -16.556 4.746 19.346 1.00 56.34 94 LEU A CA 1
ATOM 773 C C . LEU A 1 94 ? -17.955 4.489 18.743 1.00 56.34 94 LEU A C 1
ATOM 775 O O . LEU A 1 94 ? -18.226 4.782 17.581 1.00 56.34 94 LEU A O 1
ATOM 779 N N . VAL A 1 95 ? -18.866 3.960 19.565 1.00 47.72 95 VAL A N 1
ATOM 780 C CA .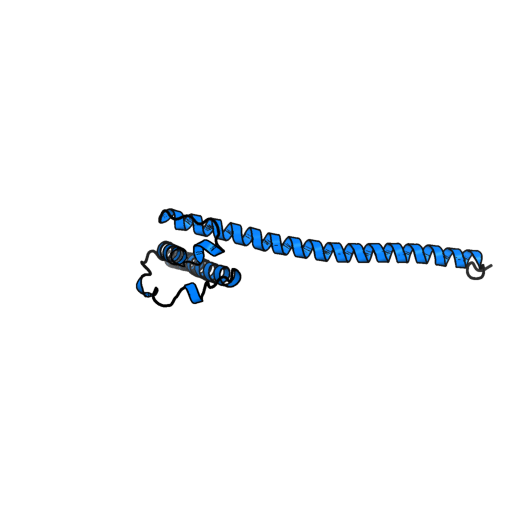 VAL A 1 95 ? -20.181 3.405 19.196 1.00 47.72 95 VAL A CA 1
ATOM 781 C C . VAL A 1 95 ? -21.128 4.444 18.567 1.00 47.72 95 VAL A C 1
ATOM 783 O O . VAL A 1 95 ? -22.055 4.079 17.852 1.00 47.72 95 VAL A O 1
ATOM 786 N N . LYS A 1 96 ? -20.895 5.752 18.755 1.00 47.44 96 LYS A N 1
ATOM 787 C CA . LYS A 1 96 ? -21.807 6.813 18.278 1.00 47.44 96 LYS A CA 1
ATOM 788 C C . LYS A 1 96 ? -21.643 7.247 16.816 1.00 47.44 96 LYS A C 1
ATOM 790 O O . LYS A 1 96 ? -22.545 7.901 16.307 1.00 47.44 96 LYS A O 1
ATOM 795 N N . LEU A 1 97 ? -20.551 6.901 16.131 1.00 46.28 97 LEU A N 1
ATOM 796 C CA . LEU A 1 97 ? -20.337 7.288 14.721 1.00 46.28 97 LEU A CA 1
ATOM 797 C C . LEU A 1 97 ? -20.695 6.171 13.719 1.00 46.28 97 LEU A C 1
ATOM 799 O O . LEU A 1 97 ? -20.638 6.384 12.511 1.00 46.28 97 LEU A O 1
ATOM 803 N N . VAL A 1 98 ? -21.130 5.004 14.209 1.00 47.22 98 VAL A N 1
ATOM 804 C CA . VAL A 1 98 ? -21.351 3.753 13.448 1.00 47.22 98 VAL A CA 1
ATOM 805 C C . VAL A 1 98 ? -22.692 3.736 12.687 1.00 47.22 98 VAL A C 1
ATOM 807 O O . VAL A 1 98 ? -23.284 2.688 12.472 1.00 47.22 98 VAL A O 1
ATOM 810 N N . ASN A 1 99 ? -23.197 4.899 12.270 1.00 46.03 99 ASN A N 1
ATOM 811 C CA . ASN A 1 99 ? -24.371 4.984 11.388 1.00 46.03 99 ASN A CA 1
ATOM 812 C C . ASN A 1 99 ? -24.087 5.709 10.059 1.00 46.03 99 ASN A C 1
ATOM 814 O O . ASN A 1 99 ? -24.980 5.843 9.228 1.00 46.03 99 ASN A O 1
ATOM 818 N N . ILE A 1 100 ? -22.846 6.157 9.836 1.00 50.72 100 ILE A N 1
ATOM 819 C CA . ILE A 1 100 ? -22.358 6.502 8.497 1.00 50.72 100 ILE A CA 1
ATOM 820 C C . ILE A 1 100 ? -21.633 5.248 8.008 1.00 50.72 100 ILE A C 1
ATOM 822 O O . ILE A 1 100 ? -20.592 4.894 8.561 1.00 50.72 100 ILE A O 1
ATOM 826 N N . ARG A 1 101 ? -22.247 4.523 7.067 1.00 53.19 101 ARG A N 1
ATOM 827 C CA . ARG A 1 101 ? -21.765 3.245 6.520 1.00 53.19 101 ARG A CA 1
ATOM 828 C C . ARG A 1 101 ? -20.261 3.299 6.244 1.00 53.19 101 ARG A C 1
ATOM 830 O O . ARG A 1 101 ? -19.789 4.116 5.457 1.00 53.19 101 ARG A O 1
ATOM 837 N N . ASN A 1 102 ? -19.499 2.443 6.923 1.00 56.09 102 ASN A N 1
ATOM 838 C CA . ASN A 1 102 ? -18.057 2.322 6.687 1.00 56.09 102 ASN A CA 1
ATOM 839 C C . ASN A 1 102 ? -17.782 1.658 5.327 1.00 56.09 102 ASN A C 1
ATOM 841 O O . ASN A 1 102 ? -16.755 1.907 4.701 1.00 56.09 102 ASN A O 1
ATOM 845 N N . ASP A 1 103 ? -18.737 0.835 4.909 1.00 55.00 103 ASP A N 1
ATOM 846 C CA . ASP A 1 103 ? -18.799 0.057 3.686 1.00 55.00 103 ASP A CA 1
ATOM 847 C C . ASP A 1 103 ? -18.677 0.971 2.453 1.00 55.00 103 ASP A C 1
ATOM 849 O O . ASP A 1 103 ? -17.953 0.629 1.523 1.00 55.00 103 ASP A O 1
ATOM 853 N N . ASP A 1 104 ? -19.201 2.204 2.518 1.00 55.81 104 ASP A N 1
ATOM 854 C CA . ASP A 1 104 ? -19.054 3.216 1.457 1.00 55.81 104 ASP A CA 1
ATOM 855 C C . ASP A 1 104 ? -17.620 3.802 1.365 1.00 55.81 104 ASP A C 1
ATOM 857 O O . ASP A 1 104 ? -17.225 4.366 0.345 1.00 55.81 104 ASP A O 1
ATOM 861 N N . ILE A 1 105 ? -16.809 3.687 2.428 1.00 56.94 105 ILE A N 1
ATOM 862 C CA . ILE A 1 105 ? -15.402 4.140 2.469 1.00 56.94 105 ILE A CA 1
ATOM 863 C C . ILE A 1 105 ? -14.448 2.996 2.082 1.00 56.94 105 ILE A C 1
ATOM 865 O O . ILE A 1 105 ? -13.378 3.234 1.510 1.00 56.94 105 ILE A O 1
ATOM 869 N N . THR A 1 106 ? -14.816 1.751 2.396 1.00 56.03 106 THR A N 1
ATOM 870 C CA . THR A 1 106 ? -13.973 0.554 2.256 1.00 56.03 106 THR A CA 1
ATOM 871 C C . THR A 1 106 ? -14.385 -0.362 1.109 1.00 56.03 106 THR A C 1
ATOM 873 O O . THR A 1 106 ? -13.840 -1.460 1.043 1.00 56.03 106 THR A O 1
ATOM 876 N N . ASP A 1 107 ? -15.238 0.102 0.183 1.00 59.94 107 ASP A N 1
ATOM 877 C CA . ASP A 1 107 ? -15.905 -0.589 -0.947 1.00 59.94 107 ASP A CA 1
ATOM 878 C C . ASP A 1 107 ? -15.065 -1.547 -1.829 1.00 59.94 107 ASP A C 1
ATOM 880 O O . ASP A 1 107 ? -15.560 -2.166 -2.767 1.00 59.94 107 ASP A O 1
ATOM 884 N N . GLY A 1 108 ? -13.791 -1.740 -1.522 1.00 56.41 108 GLY A N 1
ATOM 885 C CA . GLY A 1 108 ? -12.897 -2.751 -2.066 1.00 56.41 108 GLY A CA 1
ATOM 886 C C . GLY A 1 108 ? -11.586 -2.142 -2.537 1.00 56.41 108 GLY A C 1
ATOM 887 O O . GLY A 1 108 ? -10.753 -2.849 -3.092 1.00 56.41 108 GLY A O 1
ATOM 888 N N . ASN A 1 109 ? -11.389 -0.829 -2.356 1.00 64.06 109 ASN A N 1
ATOM 889 C CA . ASN A 1 109 ? -10.196 -0.140 -2.826 1.00 64.06 109 ASN A CA 1
ATOM 890 C C . ASN A 1 109 ? -9.057 -0.220 -1.787 1.00 64.06 109 ASN A C 1
ATOM 892 O O . ASN A 1 109 ? -9.026 0.578 -0.844 1.00 64.06 109 ASN A O 1
ATOM 896 N N . PRO A 1 110 ? -8.050 -1.094 -1.989 1.00 63.75 110 PRO A N 1
ATOM 897 C CA . PRO A 1 110 ? -6.978 -1.316 -1.021 1.00 63.75 110 PRO A CA 1
ATOM 898 C C . PRO A 1 110 ? -6.152 -0.056 -0.733 1.00 63.75 110 PRO A C 1
ATOM 900 O O . PRO A 1 110 ? -5.582 0.062 0.351 1.00 63.75 110 PRO A O 1
ATOM 903 N N . LYS A 1 111 ? -6.082 0.904 -1.671 1.00 64.50 111 LYS A N 1
ATOM 904 C CA . LYS A 1 111 ? -5.357 2.171 -1.473 1.00 64.50 111 LYS A CA 1
ATOM 905 C C . LYS A 1 111 ? -6.062 3.102 -0.494 1.00 64.50 111 LYS A C 1
ATOM 907 O O . LYS A 1 111 ? -5.379 3.754 0.292 1.00 64.50 111 LYS A O 1
ATOM 912 N N . LEU A 1 112 ? -7.392 3.167 -0.538 1.0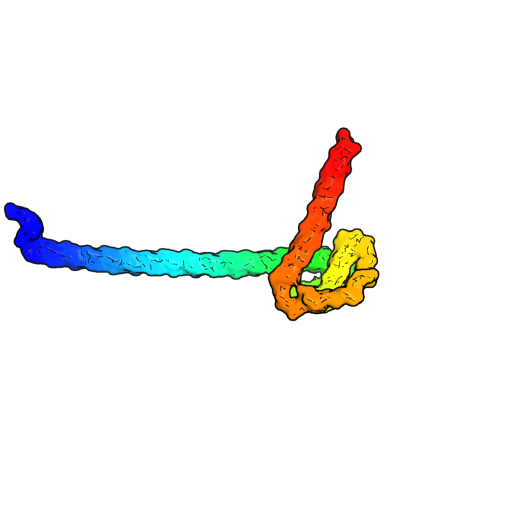0 65.81 112 LEU A N 1
ATOM 913 C CA . LEU A 1 112 ? -8.170 4.013 0.369 1.00 65.81 112 LEU A CA 1
ATOM 914 C C . LEU A 1 112 ? -8.171 3.420 1.779 1.00 65.81 112 LEU A C 1
ATOM 916 O O . LEU A 1 112 ? -7.875 4.138 2.731 1.00 65.81 112 LEU A O 1
ATOM 920 N N . THR A 1 113 ? -8.343 2.100 1.901 1.00 70.88 113 THR A N 1
ATOM 921 C CA . THR A 1 113 ? -8.220 1.376 3.176 1.00 70.88 113 THR A CA 1
ATOM 922 C C . THR A 1 113 ? -6.841 1.585 3.812 1.00 70.88 113 THR A C 1
ATOM 924 O O . THR A 1 113 ? -6.740 1.920 4.990 1.00 70.88 113 THR A O 1
ATOM 927 N N . LEU A 1 114 ? -5.761 1.470 3.028 1.00 68.38 114 LEU A N 1
ATOM 928 C CA . LEU A 1 114 ? -4.398 1.743 3.501 1.00 68.38 114 LEU A CA 1
ATOM 929 C C . LEU A 1 114 ? -4.194 3.203 3.913 1.00 68.38 114 LEU A C 1
ATOM 931 O O . LEU A 1 114 ? -3.558 3.455 4.933 1.00 68.38 114 LEU A O 1
ATOM 935 N N . GLY A 1 115 ? -4.713 4.153 3.132 1.00 71.12 115 GLY A N 1
ATOM 936 C CA . GLY A 1 115 ? -4.630 5.579 3.440 1.00 71.12 115 GLY A CA 1
ATOM 937 C C . GLY A 1 115 ? -5.350 5.928 4.740 1.00 71.12 115 GLY A C 1
ATOM 938 O O . GLY A 1 115 ? -4.813 6.668 5.559 1.00 71.12 115 GLY A O 1
ATOM 939 N N . LEU A 1 116 ? -6.520 5.336 4.974 1.00 72.00 116 LEU A N 1
ATOM 940 C CA . LEU A 1 116 ? -7.288 5.532 6.196 1.00 72.00 116 LEU A CA 1
ATOM 941 C C . LEU A 1 116 ? -6.560 4.959 7.421 1.00 72.00 116 LEU A C 1
ATOM 943 O O . LEU A 1 116 ? -6.371 5.665 8.409 1.00 72.00 116 LEU A O 1
ATOM 947 N N . ILE A 1 117 ? -6.080 3.713 7.334 1.00 71.44 117 ILE A N 1
ATOM 948 C CA . ILE A 1 117 ? -5.292 3.074 8.402 1.00 71.44 117 ILE A CA 1
ATOM 949 C C . ILE A 1 117 ? -4.025 3.882 8.693 1.00 71.44 117 ILE A C 1
ATOM 951 O O . ILE A 1 117 ? -3.694 4.108 9.853 1.00 71.44 117 ILE A O 1
ATOM 955 N N . TRP A 1 118 ? -3.328 4.349 7.655 1.00 73.25 118 TRP A N 1
ATOM 956 C CA . TRP A 1 118 ? -2.147 5.196 7.801 1.00 73.25 118 TRP A CA 1
ATOM 957 C C . TRP A 1 118 ? -2.467 6.508 8.515 1.00 73.25 118 TRP A C 1
ATOM 959 O O . TRP A 1 118 ? -1.762 6.860 9.454 1.00 73.25 118 TRP A O 1
ATOM 969 N N . THR A 1 119 ? -3.538 7.203 8.128 1.00 67.94 119 THR A N 1
ATOM 970 C CA . THR A 1 119 ? -3.969 8.446 8.782 1.00 67.94 119 THR A CA 1
ATOM 971 C C . THR A 1 119 ? -4.316 8.214 10.252 1.00 67.94 119 THR A C 1
ATOM 973 O O . THR A 1 119 ? -3.905 9.003 11.098 1.00 67.94 119 THR A O 1
ATOM 976 N N . ILE A 1 120 ? -4.991 7.107 10.580 1.00 70.19 120 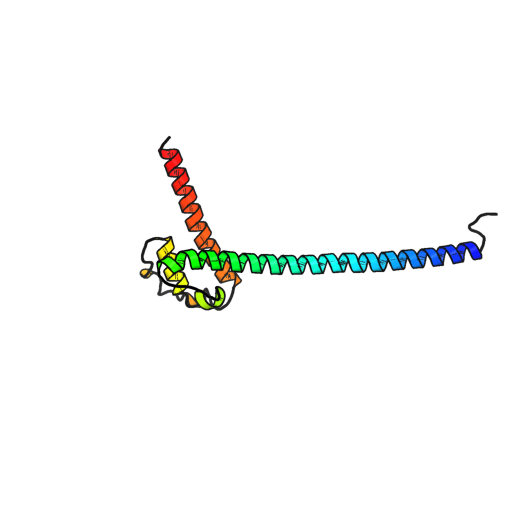ILE A N 1
ATOM 977 C CA . ILE A 1 120 ? -5.298 6.719 11.965 1.00 70.19 120 ILE A CA 1
ATOM 978 C C . ILE A 1 120 ? -4.003 6.456 12.750 1.00 70.19 120 ILE A C 1
ATOM 980 O O . ILE A 1 120 ? -3.804 7.027 13.821 1.00 70.19 120 ILE A O 1
ATOM 984 N N . ILE A 1 121 ? -3.092 5.637 12.214 1.00 69.56 121 ILE A N 1
ATOM 985 C CA . ILE A 1 121 ? -1.794 5.336 12.841 1.00 69.56 121 ILE A CA 1
ATOM 986 C C . ILE A 1 121 ? -1.001 6.615 13.084 1.00 69.56 121 ILE A C 1
ATOM 988 O O . ILE A 1 121 ? -0.495 6.824 14.185 1.00 69.56 121 ILE A O 1
ATOM 992 N N . LEU A 1 122 ? -0.902 7.463 12.061 1.00 67.81 122 LEU A N 1
ATOM 993 C CA . LEU A 1 122 ? -0.153 8.704 12.113 1.00 67.81 122 LEU A CA 1
ATOM 994 C C . LEU A 1 122 ? -0.757 9.638 13.160 1.00 67.81 122 LEU A C 1
ATOM 996 O O . LEU A 1 122 ? -0.021 10.130 14.002 1.00 67.81 122 LEU A O 1
ATOM 1000 N N . HIS A 1 123 ? -2.077 9.819 13.170 1.00 65.56 123 HIS A N 1
ATOM 1001 C CA . HIS A 1 123 ? -2.759 10.653 14.154 1.00 65.56 123 HIS A CA 1
ATOM 1002 C C . HIS A 1 123 ? -2.472 10.176 15.584 1.00 65.56 123 HIS A C 1
ATOM 1004 O O . HIS A 1 123 ? -1.998 10.954 16.401 1.00 65.56 123 HIS A O 1
ATOM 1010 N N . PHE A 1 124 ? -2.645 8.885 15.884 1.00 65.50 124 PHE A N 1
ATOM 1011 C CA . PHE A 1 124 ? -2.433 8.376 17.243 1.00 65.50 124 PHE A CA 1
ATOM 1012 C C . PHE A 1 124 ? -0.956 8.308 17.652 1.00 65.50 124 PHE A C 1
ATOM 1014 O O . PHE A 1 124 ? -0.628 8.696 18.771 1.00 65.50 124 PHE A O 1
ATOM 1021 N N . GLN A 1 125 ? -0.043 7.868 16.780 1.00 54.41 125 GLN A N 1
ATOM 1022 C CA . GLN A 1 125 ? 1.390 7.848 17.103 1.00 54.41 125 GLN A CA 1
ATOM 1023 C C . GLN A 1 125 ? 1.975 9.256 17.214 1.00 54.41 125 GLN A C 1
ATOM 1025 O O . GLN A 1 125 ? 2.792 9.489 18.100 1.00 54.41 125 GLN A O 1
ATOM 1030 N N . VAL A 1 126 ? 1.560 10.198 16.361 1.00 63.22 126 VAL A N 1
ATOM 1031 C CA . VAL A 1 126 ? 2.016 11.594 16.423 1.00 63.22 126 VAL A CA 1
ATOM 1032 C C . VAL A 1 126 ? 1.397 12.307 17.619 1.00 63.22 126 VAL A C 1
ATOM 1034 O O . VAL A 1 126 ? 2.126 13.010 18.306 1.00 63.22 126 VAL A O 1
ATOM 1037 N N . SER A 1 127 ? 0.124 12.080 17.956 1.00 58.88 127 SER A N 1
ATOM 1038 C CA . SER A 1 127 ? -0.468 12.607 19.194 1.00 58.88 127 SER A CA 1
ATOM 1039 C C . SER A 1 127 ? 0.222 12.052 20.442 1.00 58.88 127 SER A C 1
ATOM 1041 O O . SER A 1 127 ? 0.515 12.826 21.345 1.00 58.88 127 SER A O 1
ATOM 1043 N N . LEU A 1 128 ? 0.573 10.760 20.485 1.00 58.84 128 LEU A N 1
ATOM 1044 C CA . LEU A 1 128 ? 1.379 10.180 21.573 1.00 58.84 128 LEU A CA 1
ATOM 1045 C C . LEU A 1 128 ? 2.787 10.789 21.648 1.00 58.84 128 LEU A C 1
ATOM 1047 O O . LEU A 1 128 ? 3.293 11.034 22.741 1.00 58.84 128 LEU A O 1
ATOM 1051 N N . LEU A 1 129 ? 3.413 11.071 20.503 1.00 62.53 129 LEU A N 1
ATOM 1052 C CA . LEU A 1 129 ? 4.745 11.675 20.436 1.00 62.53 129 LEU A CA 1
ATOM 1053 C C . LEU A 1 129 ? 4.723 13.173 20.782 1.00 62.53 129 LEU A C 1
ATOM 1055 O O . LEU A 1 129 ? 5.658 13.669 21.400 1.00 62.53 129 LEU A O 1
ATOM 1059 N N . LEU A 1 130 ? 3.660 13.894 20.422 1.00 59.50 130 LEU A N 1
ATOM 1060 C CA . LEU A 1 130 ? 3.460 15.306 20.754 1.00 59.50 130 LEU A CA 1
ATOM 1061 C C . LEU A 1 130 ? 3.066 15.489 22.219 1.00 59.50 130 LEU A C 1
ATOM 1063 O O . LEU A 1 130 ? 3.670 16.320 22.885 1.00 59.50 130 LEU A O 1
ATOM 1067 N N . ILE A 1 131 ? 2.148 14.676 22.750 1.00 59.62 131 ILE A N 1
ATOM 1068 C CA . ILE A 1 131 ? 1.798 14.667 24.178 1.00 59.62 131 ILE A CA 1
ATOM 1069 C C . ILE A 1 131 ? 3.027 14.281 25.003 1.00 59.62 131 ILE A C 1
ATOM 1071 O O . ILE A 1 131 ? 3.393 15.015 25.914 1.00 59.62 131 ILE A O 1
ATOM 1075 N N . GLY A 1 132 ? 3.740 13.208 24.643 1.00 56.94 132 GLY A N 1
ATOM 1076 C CA . GLY A 1 132 ? 4.978 12.817 25.324 1.00 56.94 132 GLY A CA 1
ATOM 1077 C C . GLY A 1 132 ? 6.054 13.910 25.312 1.00 56.94 132 GLY A C 1
ATOM 1078 O O . GLY A 1 132 ? 6.749 14.091 26.306 1.00 56.94 132 GLY A O 1
ATOM 1079 N N . ARG A 1 133 ? 6.158 14.695 24.231 1.00 53.22 133 ARG A N 1
ATOM 1080 C CA . ARG A 1 133 ? 7.060 15.857 24.154 1.00 53.22 133 ARG A CA 1
ATOM 1081 C C . ARG A 1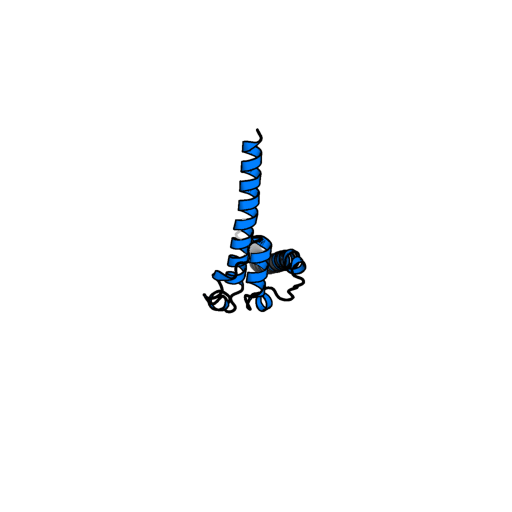 133 ? 6.562 17.050 24.967 1.00 53.22 133 ARG A C 1
ATOM 1083 O O . ARG A 1 133 ? 7.382 17.742 25.549 1.00 53.22 133 ARG A O 1
ATOM 1090 N N . GLN A 1 134 ? 5.257 17.289 25.036 1.00 54.41 134 GLN A N 1
ATOM 1091 C CA . GLN A 1 134 ? 4.688 18.395 25.808 1.00 54.41 134 GLN A CA 1
ATOM 1092 C C . GLN A 1 134 ? 4.794 18.144 27.319 1.00 54.41 134 GLN A C 1
ATOM 1094 O O . GLN A 1 134 ? 5.126 19.064 28.053 1.00 54.41 134 GLN A O 1
ATOM 1099 N N . TRP A 1 135 ? 4.625 16.893 27.767 1.00 54.94 135 TRP A N 1
ATOM 1100 C CA . TRP A 1 135 ? 4.926 16.476 29.142 1.00 54.94 135 TRP A CA 1
ATOM 1101 C C . TRP A 1 135 ? 6.412 16.626 29.473 1.00 54.94 135 TRP A C 1
ATOM 1103 O O . TRP A 1 135 ? 6.742 17.131 30.538 1.00 54.94 135 TRP A O 1
ATOM 1113 N N . LEU A 1 136 ? 7.313 16.253 28.558 1.00 54.53 136 LEU A N 1
ATOM 1114 C CA . LEU A 1 136 ? 8.753 16.422 28.774 1.00 54.53 136 LEU A CA 1
ATOM 1115 C C . LEU A 1 136 ? 9.149 17.905 28.880 1.00 54.53 136 LEU A C 1
ATOM 1117 O O . LEU A 1 136 ? 9.999 18.239 29.687 1.00 54.53 136 LEU A O 1
ATOM 1121 N N . MET A 1 137 ? 8.509 18.795 28.114 1.00 61.94 137 MET A N 1
ATOM 1122 C CA . MET A 1 137 ? 8.742 20.249 28.179 1.00 61.94 137 MET A CA 1
ATOM 1123 C C . MET A 1 137 ? 8.011 20.936 29.345 1.00 61.94 137 MET A C 1
ATOM 1125 O O . MET A 1 137 ? 8.281 22.097 29.610 1.00 61.94 137 MET A O 1
ATOM 1129 N N . ALA A 1 138 ? 7.068 20.256 30.005 1.00 55.03 138 ALA A N 1
ATOM 1130 C CA . ALA A 1 138 ? 6.363 20.752 31.191 1.00 55.03 138 ALA A CA 1
ATOM 1131 C C . ALA A 1 138 ? 6.972 20.240 32.511 1.00 55.03 138 ALA A C 1
ATOM 1133 O O . ALA A 1 138 ? 6.616 20.727 33.580 1.00 55.03 138 ALA A O 1
ATOM 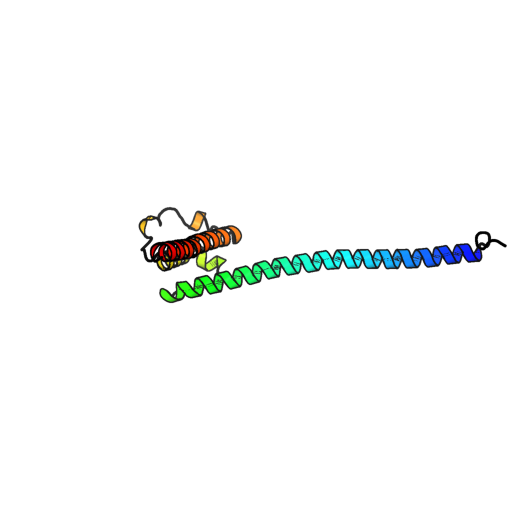1134 N N . VAL A 1 139 ? 7.862 19.243 32.442 1.00 61.12 139 VAL A N 1
ATOM 1135 C CA . VAL A 1 139 ? 8.602 18.667 33.583 1.00 61.12 139 VAL A CA 1
ATOM 1136 C C . VAL A 1 139 ? 10.038 19.229 33.674 1.00 61.12 139 VAL A C 1
ATOM 1138 O O . VAL A 1 139 ? 10.793 18.843 34.564 1.00 61.12 139 VAL A O 1
ATOM 1141 N N . PHE A 1 140 ? 10.403 20.180 32.809 1.00 47.03 140 PHE A N 1
ATOM 1142 C CA . PHE A 1 140 ? 11.641 20.963 32.882 1.00 47.03 140 PHE A CA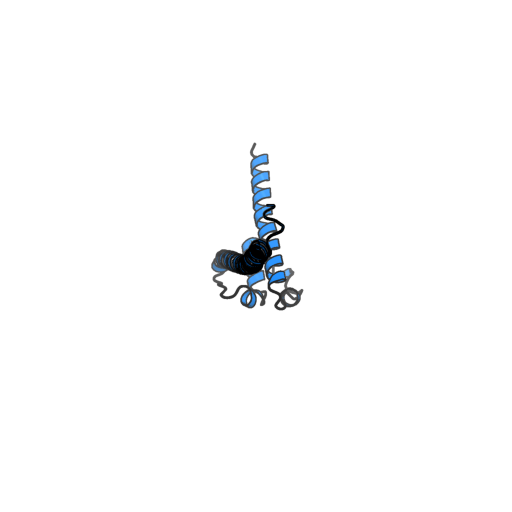 1
ATOM 1143 C C . PHE A 1 140 ? 11.344 22.459 32.951 1.00 47.03 140 PHE A C 1
ATOM 1145 O O . PHE A 1 140 ? 10.386 22.895 32.276 1.00 47.03 140 PHE A O 1
#

pLDDT: mean 70.28, std 11.77, range [46.03, 94.44]

Secondary structure (DSSP, 8-state):
--TTS-HHHHHHHHHHHHHHHHHHHHHHHHHHHHHHHHHHHHHHHHHHHHHHHHHHHHHHHHGGGT---S-TTTTTTTSHHHHHHHHHHHSS--GGGTTS-SHHHHSS-HHHHHHHHHHHHHHHHHHHHHHHHHHHHH--

Organism: NCBI:txid630683

=== Feature glossary ===
The record interleaves many kinds of information about one protein. Here is each kind framed as the question it answers.

Q: What does the local fold look like, residue by residue?
A: A 3Di character summarizes, for each residue, the relative orientation of the Cα frame of its nearest spatial neighbor. Because it encodes fold topology rather than chemistry, 3Di alignments detect remote structural similarity that sequence alignment misses.

Q: Which residues are in helices, strands, or loops?
A: Secondary structure is the local, repeating backbone conformation. DSSP classifies it into eight states by reading the hydrogen-bond network: three helix types (H, G, I), two β types (E, B), two non-regular types (T, S), and unstructured coil (-).

Q: How big and how compact is the whole molecule?
A: Three whole-structure scalars: the radius of gyration (RMS distance of Cα from centroid, in Å), the count of Cα–Cα contacts (pairs closer than 8 Å and separated by more than four residues in sequence — i.e. tertiary, not local, contacts), and the bounding-box dimensions. Together they distinguish compact globular folds from extended fibres or disordered chains.

Q: How confident is the AlphaFold model at each residue?
A: For AlphaFold models, the B-factor field carries pLDDT — the model's own estimate of local accuracy on a 0–100 scale. Regions with pLDDT<50 should be treated as essentially unmodeled; they often correspond to intrinsically disordered segments.

Q: What family and function is it annotated with?
A: Functional annotations link the protein to curated databases. InterPro entries identify conserved domains and families by matching the sequence against member-database signatures (Pfam, PROSITE, CDD, …). Gene Ontology (GO) terms describe molecular function, biological process, and cellular component in a controlled vocabulary. CATH places the structure in a hierarchical fold classification (Class/Architecture/Topology/Homologous-superfamily). The organism is the source species.

Q: What known structures does this most resemble?
A: Nearest PDB neighbors are the top structural matches found by Foldseek when searching this structure against the entire Protein Data Bank. Each hit reports a TM-score (0 to 1; >0.5 almost always implies the same fold) and an E-value. These are *structural* homologs — they may share no detectable sequence similarity.

Q: Which residues are buried vs exposed?
A: Solvent-accessible surface area (SASA) is the area in Å² traced out by the centre of a 1.4 Å probe sphere (a water molecule) rolled over the protein's van der Waals surface (Shrake–Rupley / Lee–Richards construction). Buried residues have near-zero SASA; fully exposed residues can exceed 200 Å². The total SASA scales roughly with the number of surface residues.

Q: What are the backbone torsion angles?
A: φ (phi) and ψ (psi) are the two rotatable backbone dihedrals per residue: φ is the C(i-1)–N–Cα–C torsion, ψ is the N–Cα–C–N(i+1) torsion, both in degrees on (−180°, 180°]. α-helical residues cluster near (−60°, −45°); β-strand residues near (−120°, +130°). A Ramachandran plot is simply a scatter of (φ, ψ) for every residue.

Q: Are the domains correctly placed relative to each other?
A: Predicted aligned error is AlphaFold's pairwise confidence. Unlike pLDDT (per-residue), PAE is per-residue-pair and captures whether two parts of the structure are correctly placed relative to each other. Units are ångströms of expected positional error.

Q: What if only a Cα trace is available?
A: P-SEA three-state annotation labels each residue as helix, strand, or coil based purely on the geometry of the Cα trace. It serves as a fallback when the full backbone (and thus DSSP) is unavailable.

Q: What is the amino-acid chain?
A: This is the polypeptide sequence — one letter per residue, N-terminus first. Length ranges from a few dozen residues for small domains to over a thousand for large multi-domain proteins.

Q: What do the rendered images show?
A: The six renders are orthographic views along the three Cartesian axes in both directions. Representation (cartoon, sticks, or surface) and color scheme (sequence-rainbow or by-chain) vary across proteins so the training set covers all the common visualization conventions.

Q: What do the diagnostic plots show?
A: Plot images: a contact map (which residues are close in 3D, as an N×N binary image), a Ramachandran scatter (backbone torsion angles, revealing secondary-structure composition at a glance), and — for AlphaFold structures — a PAE heatmap (pairwise prediction confidence).

Q: How mobile is each atom in the crystal?
A: B-factor (Debye–Waller factor) reflects atomic displacement in the crystal lattice. It is an experimental observable (units Å²), not a prediction; low values mean the atom is pinned down, high values mean it moves or is heterogeneous across the crystal.

Q: Where is each backbone atom in 3D?
A: The mmCIF table is the protein's shape written out atom by atom. For each backbone N, Cα, C, and carbonyl O, it records an (x, y, z) coordinate triple in Å plus the residue type, chain letter, and residue number.